Protein AF-A0A0F9CFN0-F1 (afdb_monomer_lite)

pLDDT: mean 88.7, std 15.47, range [39.59, 98.75]

Structure (mmCIF, N/CA/C/O backbone):
data_AF-A0A0F9CFN0-F1
#
_entry.id   AF-A0A0F9CFN0-F1
#
loop_
_atom_site.group_PDB
_atom_site.id
_atom_site.type_symbol
_atom_site.label_atom_id
_atom_site.label_alt_id
_atom_site.label_comp_id
_atom_site.label_asym_id
_atom_site.label_entity_id
_atom_site.label_seq_id
_atom_site.pdbx_PDB_ins_code
_atom_site.Cartn_x
_atom_site.Cartn_y
_atom_site.Cartn_z
_atom_site.occupancy
_atom_site.B_iso_or_equiv
_atom_site.auth_seq_id
_atom_site.auth_comp_id
_atom_site.auth_asym_id
_atom_site.auth_atom_id
_atom_site.pdbx_PDB_model_num
ATOM 1 N N . GLY A 1 1 ? -3.025 2.890 17.080 1.00 82.81 1 GLY A N 1
ATOM 2 C CA . GLY A 1 1 ? -2.161 3.346 15.970 1.00 82.81 1 GLY A CA 1
ATOM 3 C C . GLY A 1 1 ? -2.026 2.272 14.902 1.00 82.81 1 GLY A C 1
ATOM 4 O O . GLY A 1 1 ? -2.366 1.122 15.169 1.00 82.81 1 GLY A O 1
ATOM 5 N N . TRP A 1 2 ? -1.547 2.643 13.712 1.00 92.81 2 TRP A N 1
ATOM 6 C CA . TRP A 1 2 ? -1.310 1.736 12.581 1.00 92.81 2 TRP A CA 1
ATOM 7 C C . TRP A 1 2 ? 0.044 1.018 12.692 1.00 92.81 2 TRP A C 1
ATOM 9 O O . TRP A 1 2 ? 1.059 1.644 12.988 1.00 92.81 2 TRP A O 1
ATOM 19 N N . ARG A 1 3 ? 0.080 -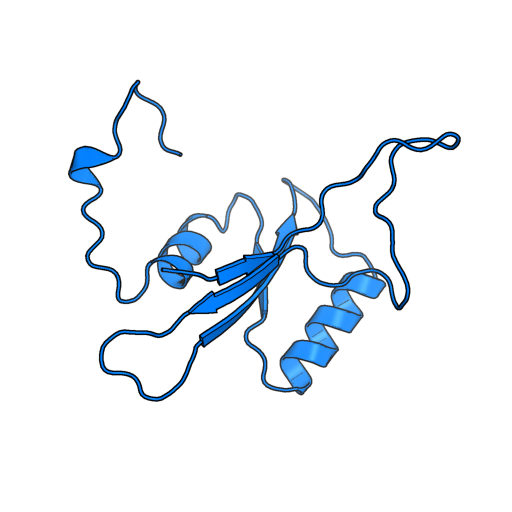0.283 12.399 1.00 94.88 3 ARG A N 1
ATOM 20 C CA . ARG A 1 3 ? 1.295 -1.010 12.004 1.00 94.88 3 ARG A CA 1
ATOM 21 C C . ARG A 1 3 ? 1.339 -1.016 10.484 1.00 94.88 3 ARG A C 1
ATOM 23 O O . ARG A 1 3 ? 0.397 -1.515 9.882 1.00 94.88 3 ARG A O 1
ATOM 30 N N . TRP A 1 4 ? 2.403 -0.514 9.873 1.00 97.31 4 TRP A N 1
ATOM 31 C CA . TRP A 1 4 ? 2.465 -0.384 8.419 1.00 97.31 4 TRP A CA 1
ATOM 32 C C . TRP A 1 4 ? 3.853 -0.674 7.852 1.00 97.31 4 TRP A C 1
ATOM 34 O O . TRP A 1 4 ? 4.843 -0.686 8.585 1.00 97.31 4 TRP A O 1
ATOM 44 N N . CYS A 1 5 ? 3.908 -0.924 6.546 1.00 97.75 5 CYS A N 1
ATOM 45 C CA . CYS A 1 5 ? 5.140 -1.115 5.792 1.00 97.75 5 CYS A CA 1
ATOM 46 C C . CYS A 1 5 ? 5.028 -0.456 4.410 1.00 97.75 5 CYS A C 1
ATOM 48 O O . CYS A 1 5 ? 3.971 -0.533 3.790 1.00 97.75 5 CYS A O 1
ATOM 50 N N . HIS A 1 6 ? 6.119 0.166 3.961 1.00 96.38 6 HIS A N 1
ATOM 51 C CA . HIS A 1 6 ? 6.361 0.630 2.595 1.00 96.38 6 HIS A CA 1
ATOM 52 C C . HIS A 1 6 ? 7.846 0.429 2.293 1.00 96.38 6 HIS A C 1
ATOM 54 O O . HIS A 1 6 ? 8.705 0.793 3.108 1.00 96.38 6 HIS A O 1
ATOM 60 N N . PHE A 1 7 ? 8.161 -0.135 1.132 1.00 94.50 7 PHE A N 1
ATOM 61 C CA . PHE A 1 7 ? 9.537 -0.411 0.737 1.00 94.50 7 PHE A CA 1
ATOM 62 C C . PHE A 1 7 ? 10.079 0.718 -0.130 1.00 94.50 7 PHE A C 1
ATOM 64 O O . PHE A 1 7 ? 9.669 0.902 -1.272 1.00 94.50 7 PHE A O 1
ATOM 71 N N . ARG A 1 8 ? 11.053 1.454 0.405 1.00 93.19 8 ARG A N 1
ATOM 72 C CA . ARG A 1 8 ? 11.735 2.502 -0.356 1.00 93.19 8 ARG A CA 1
ATOM 73 C C . ARG A 1 8 ? 12.760 1.891 -1.320 1.00 93.19 8 ARG A C 1
ATOM 75 O O . ARG A 1 8 ? 13.427 0.921 -0.948 1.00 93.19 8 ARG A O 1
ATOM 82 N N . PRO A 1 9 ? 12.946 2.471 -2.519 1.00 93.88 9 PRO A N 1
ATOM 83 C CA . PRO A 1 9 ? 14.028 2.075 -3.410 1.00 93.88 9 PRO A CA 1
ATOM 84 C C . PRO A 1 9 ? 15.398 2.199 -2.736 1.00 93.88 9 PRO A C 1
ATOM 86 O O . PRO A 1 9 ? 15.643 3.122 -1.957 1.00 93.88 9 PRO A O 1
ATOM 89 N N . ALA A 1 10 ? 16.316 1.307 -3.097 1.00 94.69 10 ALA A N 1
ATOM 90 C CA . ALA A 1 10 ? 17.710 1.343 -2.674 1.00 94.69 10 ALA A CA 1
ATOM 91 C C . ALA A 1 10 ? 18.642 1.506 -3.883 1.00 94.69 10 ALA A C 1
ATOM 93 O O . ALA A 1 10 ? 18.337 1.065 -4.996 1.00 94.69 10 ALA A O 1
ATOM 94 N N . MET A 1 11 ? 19.792 2.145 -3.670 1.00 97.06 11 MET A N 1
ATOM 95 C CA . MET A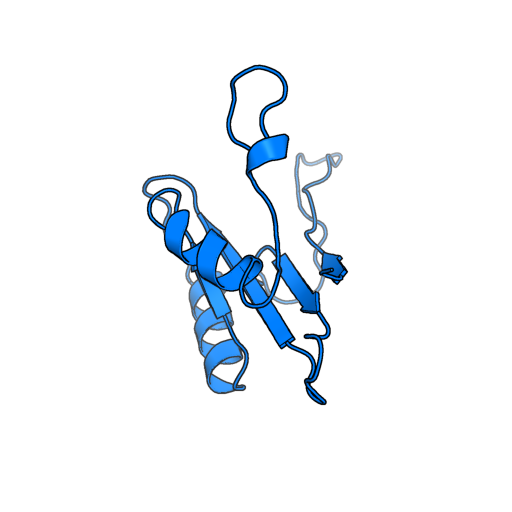 1 11 ? 20.809 2.314 -4.706 1.00 97.06 11 MET A CA 1
ATOM 96 C C . MET A 1 11 ? 21.614 1.019 -4.868 1.00 97.06 11 MET A C 1
ATOM 98 O O . MET A 1 11 ? 22.224 0.536 -3.917 1.00 97.06 11 MET A O 1
ATOM 102 N N . SER A 1 12 ? 21.630 0.461 -6.080 1.00 94.12 12 SER A N 1
ATOM 103 C CA . SER A 1 12 ? 22.456 -0.695 -6.453 1.00 94.12 12 SER A CA 1
ATOM 104 C C . SER A 1 12 ? 23.565 -0.288 -7.428 1.00 94.12 12 SER A C 1
ATOM 106 O O . SER A 1 12 ? 23.535 0.806 -7.992 1.00 94.12 12 SER A O 1
ATOM 108 N N . GLN A 1 13 ? 24.492 -1.203 -7.732 1.00 95.44 13 GLN A N 1
ATOM 109 C CA . GLN A 1 13 ? 25.483 -1.006 -8.806 1.00 95.44 13 GLN A CA 1
ATOM 110 C C . GLN A 1 13 ? 24.845 -0.697 -10.177 1.00 95.44 13 GLN A C 1
ATOM 112 O O . GLN A 1 13 ? 25.507 -0.160 -11.057 1.00 95.44 13 GLN A O 1
ATOM 117 N N . LYS A 1 14 ? 23.560 -1.030 -10.369 1.00 93.81 14 LYS A N 1
ATOM 118 C CA . LYS A 1 14 ? 22.802 -0.808 -11.609 1.00 93.81 14 LYS A CA 1
ATOM 119 C C . LYS A 1 14 ? 21.737 0.297 -11.469 1.00 93.81 14 LYS A C 1
ATOM 121 O O . LYS A 1 14 ? 20.780 0.312 -12.248 1.00 93.81 14 LYS A O 1
ATOM 126 N N . GLY A 1 15 ? 21.856 1.172 -10.467 1.00 95.62 15 GLY A N 1
ATOM 127 C CA . GLY A 1 15 ? 20.929 2.281 -10.192 1.00 95.62 15 GLY A CA 1
ATOM 128 C C . GLY A 1 15 ? 19.895 1.997 -9.094 1.00 95.62 15 GLY A C 1
ATOM 129 O O . GLY A 1 15 ? 19.927 0.939 -8.458 1.00 95.62 15 GLY A O 1
ATOM 130 N N . TRP A 1 16 ? 18.985 2.954 -8.877 1.00 94.62 16 TRP A N 1
ATOM 131 C CA . TRP A 1 16 ? 17.910 2.903 -7.876 1.00 94.62 16 TRP A CA 1
ATOM 132 C C . TRP A 1 16 ? 16.830 1.896 -8.246 1.00 94.62 16 TRP A C 1
ATOM 134 O O . TRP A 1 16 ? 16.263 1.970 -9.337 1.00 94.62 16 TRP A O 1
ATOM 144 N N . ARG A 1 17 ? 16.558 0.941 -7.354 1.00 93.50 17 ARG A N 1
ATOM 145 C CA . ARG A 1 17 ? 15.567 -0.124 -7.566 1.00 93.50 17 ARG A CA 1
ATOM 146 C C . ARG A 1 17 ? 14.969 -0.553 -6.230 1.00 93.50 17 ARG A C 1
ATOM 148 O O . ARG A 1 17 ? 15.659 -0.527 -5.213 1.00 93.50 17 ARG A O 1
ATOM 155 N N . THR A 1 18 ? 13.722 -1.004 -6.234 1.00 93.00 18 THR A N 1
ATOM 156 C CA . THR A 1 18 ? 13.138 -1.711 -5.086 1.00 93.00 18 THR A CA 1
ATOM 157 C C . THR A 1 18 ? 13.435 -3.205 -5.243 1.00 93.00 18 THR A C 1
ATOM 159 O O . THR A 1 18 ? 13.102 -3.767 -6.291 1.00 93.00 18 THR A O 1
ATOM 162 N N . PRO A 1 19 ? 14.108 -3.859 -4.277 1.00 92.06 19 PRO A N 1
ATOM 163 C CA . PRO A 1 19 ? 14.320 -5.300 -4.331 1.00 92.06 19 PRO A CA 1
ATOM 164 C C . PRO A 1 19 ? 12.969 -6.014 -4.224 1.00 92.06 19 PRO A C 1
ATOM 166 O O . PRO A 1 19 ? 12.198 -5.748 -3.307 1.00 92.06 19 PRO A O 1
ATOM 169 N N . LEU A 1 20 ? 12.687 -6.907 -5.169 1.00 94.50 20 LEU A N 1
ATOM 170 C CA . LEU A 1 20 ? 11.410 -7.604 -5.269 1.00 94.50 20 LEU A CA 1
ATOM 171 C C . LEU A 1 20 ? 11.635 -9.048 -5.719 1.00 94.50 20 LEU A C 1
ATOM 173 O O . LEU A 1 20 ? 12.351 -9.294 -6.690 1.00 94.50 20 LEU A O 1
ATOM 177 N N . SER A 1 21 ? 10.954 -9.966 -5.039 1.00 95.50 21 SER A N 1
ATOM 178 C CA . SER A 1 21 ? 10.707 -11.331 -5.496 1.00 95.50 21 SER A CA 1
ATOM 179 C C . SER A 1 21 ? 9.192 -11.530 -5.535 1.00 95.50 21 SER A C 1
ATOM 181 O O . SER A 1 21 ? 8.548 -11.371 -4.501 1.00 95.50 21 SER A O 1
ATOM 183 N N . GLY A 1 22 ? 8.635 -11.850 -6.704 1.00 95.94 22 GLY A N 1
ATOM 184 C CA . GLY A 1 22 ? 7.186 -11.931 -6.936 1.00 95.94 22 GLY A CA 1
ATOM 185 C C . GLY A 1 22 ? 6.709 -10.945 -8.006 1.00 95.94 22 GLY A C 1
ATOM 186 O O . GLY A 1 22 ? 7.517 -10.446 -8.796 1.00 95.94 22 GLY A O 1
ATOM 187 N N . ASP A 1 23 ? 5.404 -10.677 -8.025 1.00 97.56 23 ASP A N 1
ATOM 188 C CA . ASP A 1 23 ? 4.762 -9.831 -9.033 1.00 97.56 23 ASP A CA 1
ATOM 189 C C . ASP A 1 23 ? 4.900 -8.337 -8.719 1.00 97.56 23 ASP A C 1
ATOM 191 O O . ASP A 1 23 ? 4.833 -7.893 -7.571 1.00 97.56 23 ASP A O 1
ATOM 195 N N . LYS A 1 24 ? 5.115 -7.538 -9.767 1.00 96.81 24 LYS A N 1
ATOM 196 C CA . LYS A 1 24 ? 5.215 -6.075 -9.667 1.00 96.81 24 LYS A CA 1
ATOM 197 C C . LYS A 1 24 ? 3.844 -5.455 -9.401 1.00 96.81 24 LYS A C 1
ATOM 199 O O . LYS A 1 24 ? 2.832 -6.077 -9.686 1.00 96.81 24 LYS A O 1
ATOM 204 N N . GLY A 1 25 ? 3.826 -4.208 -8.931 1.00 96.38 25 GLY A N 1
ATOM 205 C CA . GLY A 1 25 ? 2.597 -3.415 -8.801 1.00 96.38 25 GLY A CA 1
ATOM 206 C C . GLY A 1 25 ? 1.821 -3.625 -7.499 1.00 96.38 25 GLY A C 1
ATOM 207 O O . GLY A 1 25 ? 0.699 -3.143 -7.394 1.00 96.38 25 GLY A O 1
ATOM 208 N N . LEU A 1 26 ? 2.396 -4.327 -6.515 1.00 97.00 26 LEU A N 1
ATOM 209 C CA . LEU A 1 26 ? 1.821 -4.387 -5.171 1.00 97.00 26 LEU A CA 1
ATOM 210 C C . LEU A 1 26 ? 1.637 -2.951 -4.633 1.00 97.00 26 LEU A C 1
ATOM 212 O O . LEU A 1 26 ? 2.594 -2.181 -4.742 1.00 97.00 26 LEU A O 1
ATOM 216 N N . PRO A 1 27 ? 0.480 -2.608 -4.027 1.00 98.31 27 PRO A N 1
ATOM 217 C CA . PRO A 1 27 ? 0.243 -1.271 -3.490 1.00 98.31 27 PRO A CA 1
ATOM 218 C C . PRO A 1 27 ? 1.343 -0.808 -2.531 1.00 98.31 27 PRO A C 1
ATOM 220 O O . PRO A 1 27 ? 1.822 -1.589 -1.703 1.00 98.31 27 PRO A O 1
ATOM 223 N N . ASP A 1 28 ? 1.704 0.472 -2.627 1.00 97.44 28 ASP A N 1
ATOM 224 C CA . ASP A 1 28 ? 2.811 1.090 -1.887 1.00 97.44 28 ASP A CA 1
ATOM 225 C C . ASP A 1 28 ? 2.845 0.793 -0.379 1.00 97.44 28 ASP A C 1
ATOM 227 O O . ASP A 1 28 ? 3.929 0.593 0.183 1.00 97.44 28 ASP A O 1
ATOM 231 N N . TYR A 1 29 ? 1.688 0.809 0.288 1.00 98.31 29 TYR A N 1
ATOM 232 C CA . TYR A 1 29 ? 1.569 0.596 1.727 1.00 98.31 29 TYR A CA 1
ATOM 233 C C . TYR A 1 29 ? 0.635 -0.562 2.057 1.00 98.31 29 TYR A C 1
ATOM 235 O O . TYR A 1 29 ? -0.475 -0.671 1.538 1.00 98.31 29 TYR A O 1
ATOM 243 N N . ILE A 1 30 ? 1.046 -1.352 3.048 1.00 98.06 30 ILE A N 1
ATOM 244 C CA . ILE A 1 30 ? 0.169 -2.267 3.781 1.00 98.06 30 ILE A CA 1
ATOM 245 C C . ILE A 1 30 ? 0.100 -1.761 5.213 1.00 98.06 30 ILE A C 1
ATOM 247 O O . ILE A 1 30 ? 1.136 -1.634 5.868 1.00 98.06 30 ILE A O 1
ATOM 251 N N . ALA A 1 31 ? -1.101 -1.480 5.709 1.00 97.19 31 ALA A N 1
ATOM 252 C CA . ALA A 1 31 ? -1.315 -0.956 7.050 1.00 97.19 31 ALA A CA 1
ATOM 253 C C . ALA A 1 31 ? -2.398 -1.755 7.774 1.00 97.19 31 ALA A C 1
ATOM 255 O O . ALA A 1 31 ? -3.451 -2.030 7.218 1.00 97.19 31 ALA A O 1
ATOM 256 N N . THR A 1 32 ? -2.171 -2.114 9.035 1.00 95.75 3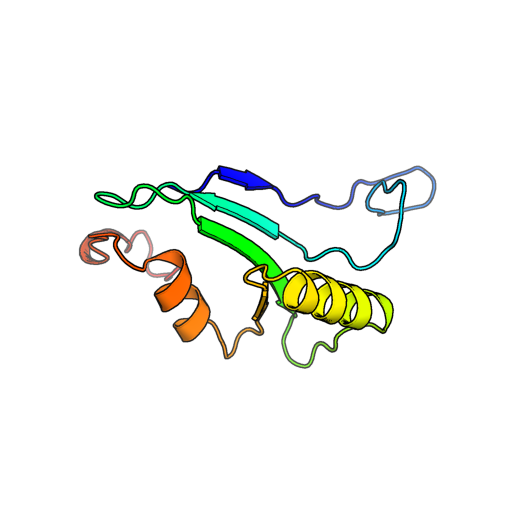2 THR A N 1
ATOM 257 C CA . THR A 1 32 ? -3.176 -2.751 9.888 1.00 95.75 32 THR A CA 1
ATOM 258 C C . THR A 1 32 ? -3.307 -2.034 11.222 1.00 95.75 32 THR A C 1
ATOM 260 O O . THR A 1 32 ? -2.311 -1.615 11.819 1.00 95.75 32 THR A O 1
ATOM 263 N N . ARG A 1 33 ? -4.532 -1.901 11.725 1.00 91.25 33 ARG A N 1
ATOM 264 C CA . ARG A 1 33 ? -4.788 -1.405 13.079 1.00 91.25 33 ARG A CA 1
ATOM 265 C C . ARG A 1 33 ? -5.878 -2.213 13.758 1.00 91.25 33 ARG A C 1
ATOM 267 O O . ARG A 1 33 ? -6.733 -2.827 13.125 1.00 91.25 33 ARG A O 1
ATOM 274 N N . ARG A 1 34 ? -5.860 -2.165 15.084 1.00 86.12 34 ARG A N 1
ATOM 275 C CA . ARG A 1 34 ? -7.033 -2.476 15.896 1.00 86.12 34 ARG A CA 1
ATOM 276 C C . ARG A 1 34 ? -7.796 -1.172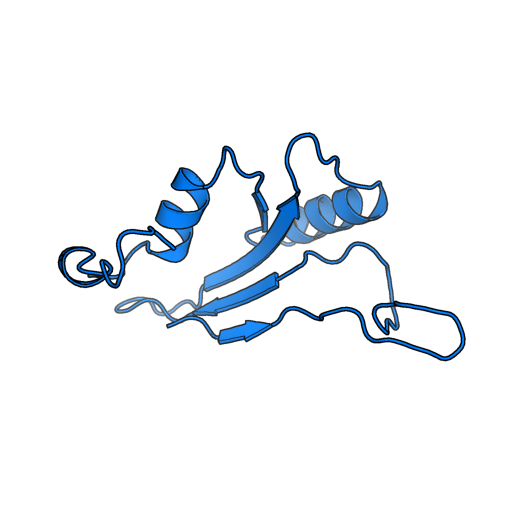 16.116 1.00 86.12 34 ARG A C 1
ATOM 278 O O . ARG A 1 34 ? -7.169 -0.193 16.521 1.00 86.12 34 ARG A O 1
ATOM 285 N N . ARG A 1 35 ? -9.102 -1.168 15.858 1.00 79.44 35 ARG A N 1
ATOM 286 C CA . ARG A 1 35 ? -9.983 -0.081 16.288 1.00 79.44 35 ARG A CA 1
ATOM 287 C C . ARG A 1 35 ? -10.430 -0.343 17.724 1.00 79.44 35 ARG A C 1
ATOM 289 O O . ARG A 1 35 ? -10.587 -1.496 18.137 1.00 79.44 35 ARG A O 1
ATOM 296 N N . GLU A 1 36 ? -10.537 0.719 18.509 1.00 73.31 36 GLU A N 1
ATOM 297 C CA . GLU A 1 36 ? -11.051 0.617 19.871 1.00 73.31 36 GLU A CA 1
ATOM 298 C C . GLU A 1 36 ? -12.504 0.132 19.822 1.00 73.31 36 GLU A C 1
ATOM 300 O O . GLU A 1 36 ? -13.245 0.480 18.909 1.00 73.31 36 GLU A O 1
ATOM 305 N N . ASN A 1 37 ? -12.890 -0.739 20.754 1.00 73.56 37 ASN A N 1
ATOM 306 C CA . ASN A 1 37 ? -14.218 -1.366 20.805 1.00 73.56 37 ASN A CA 1
ATOM 307 C C . ASN A 1 37 ? -14.596 -2.277 19.616 1.00 73.56 37 ASN A C 1
ATOM 309 O O . ASN A 1 37 ? -15.711 -2.796 19.583 1.00 73.56 37 ASN A O 1
ATOM 313 N N . GLU A 1 38 ? -13.672 -2.573 18.696 1.00 77.88 38 GLU A N 1
ATOM 314 C CA . GLU A 1 38 ? -13.891 -3.546 17.622 1.00 77.88 38 GLU A CA 1
ATOM 315 C C . GLU A 1 38 ? -13.111 -4.852 17.851 1.00 77.88 38 GLU A C 1
ATOM 317 O O . GLU A 1 38 ? -11.938 -4.871 18.241 1.00 77.88 38 GLU A O 1
ATOM 322 N N . TYR A 1 39 ? -13.773 -5.982 17.576 1.00 77.62 39 TYR A N 1
ATOM 323 C CA . TYR A 1 39 ? -13.145 -7.310 17.591 1.00 77.62 39 TYR A CA 1
ATOM 324 C C . TYR A 1 39 ? -12.303 -7.579 16.340 1.00 77.62 39 TYR A C 1
ATOM 326 O O . TYR A 1 39 ? -11.371 -8.385 16.379 1.00 77.62 39 TYR A O 1
ATOM 334 N N . ARG A 1 40 ? -12.630 -6.928 15.219 1.00 81.00 40 ARG A N 1
ATOM 335 C CA . ARG A 1 40 ? -11.929 -7.109 13.947 1.00 81.00 40 ARG A CA 1
ATOM 336 C C . ARG A 1 40 ? -10.776 -6.118 13.832 1.00 81.00 40 ARG A C 1
ATOM 338 O O . ARG A 1 40 ? -10.828 -5.006 14.349 1.00 81.00 40 ARG A O 1
ATOM 345 N N . LYS A 1 41 ? -9.712 -6.552 13.161 1.00 86.81 41 LYS A N 1
ATOM 346 C CA . LYS A 1 41 ? -8.637 -5.657 12.734 1.00 86.81 41 LYS A CA 1
ATOM 347 C C . LYS A 1 41 ? -8.974 -5.122 11.356 1.00 86.81 41 LYS A C 1
ATOM 349 O O . LYS A 1 41 ? -9.505 -5.850 10.521 1.00 86.81 41 LYS A O 1
ATOM 354 N N . GLU A 1 42 ? -8.624 -3.870 11.142 1.00 91.56 42 GLU A N 1
ATOM 355 C CA . GLU A 1 42 ? -8.664 -3.244 9.833 1.00 91.56 42 GLU A CA 1
ATOM 356 C C . GLU A 1 42 ? -7.311 -3.458 9.160 1.00 91.56 42 GLU A C 1
ATOM 358 O O . GLU A 1 42 ? -6.268 -3.297 9.803 1.00 91.56 42 GLU A O 1
ATOM 363 N N . THR A 1 43 ? -7.334 -3.824 7.882 1.00 95.62 43 THR A N 1
ATOM 364 C CA . THR A 1 43 ? -6.151 -3.896 7.024 1.00 95.62 43 THR A CA 1
ATOM 365 C C . THR A 1 43 ? -6.447 -3.117 5.755 1.00 95.62 43 THR A C 1
ATOM 367 O O . THR A 1 43 ? -7.462 -3.363 5.109 1.00 95.62 43 THR A O 1
ATOM 370 N N . LEU A 1 44 ? -5.563 -2.184 5.421 1.00 97.50 44 LEU A N 1
ATOM 371 C CA . LEU A 1 44 ? -5.615 -1.374 4.216 1.00 97.50 44 LEU A CA 1
ATOM 372 C C . LEU A 1 44 ? -4.419 -1.706 3.329 1.00 97.50 44 LEU A C 1
ATOM 374 O O . LEU A 1 44 ? -3.290 -1.833 3.816 1.00 97.50 44 LEU A O 1
ATOM 378 N N . PHE A 1 45 ? -4.682 -1.771 2.031 1.00 98.62 45 PHE A N 1
ATOM 379 C CA . PHE A 1 45 ? -3.680 -1.668 0.979 1.00 98.62 45 PHE A CA 1
ATOM 380 C C . PHE A 1 45 ? -3.846 -0.302 0.319 1.00 98.62 45 PHE A C 1
ATOM 382 O O . PHE A 1 45 ? -4.964 0.082 -0.028 1.00 98.62 45 PHE A O 1
ATOM 389 N N . ILE A 1 46 ? -2.765 0.461 0.197 1.00 98.62 46 ILE A N 1
ATOM 390 C CA . ILE A 1 46 ? -2.829 1.852 -0.256 1.00 98.62 46 ILE A CA 1
ATOM 391 C C . ILE A 1 46 ? -1.776 2.065 -1.335 1.00 98.62 4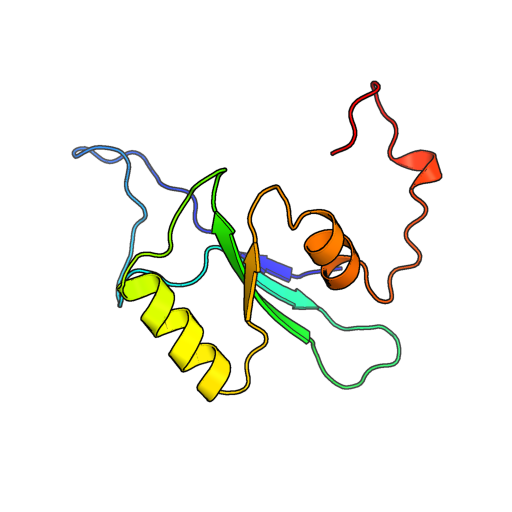6 ILE A C 1
ATOM 393 O O . ILE A 1 46 ? -0.597 1.831 -1.094 1.00 98.62 46 ILE A O 1
ATOM 397 N N . GLU A 1 47 ? -2.214 2.534 -2.494 1.00 98.50 47 GLU A N 1
ATOM 398 C CA . GLU A 1 47 ? -1.369 2.959 -3.608 1.00 98.50 47 GLU A CA 1
ATOM 399 C C . GLU A 1 47 ? -1.395 4.488 -3.707 1.00 98.50 47 GLU A C 1
ATOM 401 O O . GLU A 1 47 ? -2.477 5.084 -3.730 1.00 98.50 47 GLU A O 1
ATOM 406 N N . ILE A 1 48 ? -0.228 5.135 -3.770 1.00 97.81 48 ILE A N 1
ATOM 407 C CA . ILE A 1 48 ? -0.124 6.597 -3.821 1.00 97.81 48 ILE A CA 1
ATOM 408 C C . ILE A 1 48 ? 0.375 7.032 -5.192 1.00 97.81 48 ILE A C 1
ATOM 410 O O . ILE A 1 48 ? 1.448 6.655 -5.656 1.00 97.81 48 ILE A O 1
ATOM 414 N N . LYS A 1 49 ? -0.377 7.913 -5.849 1.00 97.81 49 LYS A N 1
ATOM 415 C CA . LYS A 1 49 ? 0.039 8.523 -7.111 1.00 97.81 49 LYS A CA 1
ATOM 416 C C . LYS A 1 49 ? 0.377 9.997 -6.911 1.00 97.81 49 LYS A C 1
ATOM 418 O O . LYS A 1 49 ? -0.214 10.696 -6.093 1.00 97.81 49 LYS A O 1
ATOM 423 N N . GLY A 1 50 ? 1.313 10.488 -7.719 1.00 97.31 50 GLY A N 1
ATOM 424 C CA . GLY A 1 50 ? 1.524 11.924 -7.897 1.00 97.31 50 GLY A CA 1
ATOM 425 C C . GLY A 1 50 ? 0.428 12.566 -8.753 1.00 97.31 50 GLY A C 1
ATOM 426 O O . GLY A 1 50 ? -0.385 11.875 -9.371 1.00 97.31 50 GLY A O 1
ATOM 427 N N . GLU A 1 51 ? 0.436 13.897 -8.832 1.00 97.06 51 GLU A N 1
ATOM 428 C CA . GLU A 1 51 ? -0.476 14.668 -9.686 1.00 97.06 51 GLU A CA 1
ATOM 429 C C . GLU A 1 51 ? -0.425 14.172 -11.144 1.00 97.06 51 GLU A C 1
ATOM 431 O O . GLU A 1 51 ? 0.650 14.022 -11.726 1.00 97.06 51 GLU A O 1
ATOM 436 N N . GLY A 1 52 ? -1.585 13.855 -11.729 1.00 94.19 52 GLY A N 1
ATOM 437 C CA . GLY A 1 52 ? -1.677 13.292 -13.085 1.00 94.19 52 GLY A CA 1
ATOM 438 C C . GLY A 1 52 ? -1.111 11.871 -13.261 1.00 94.19 52 GLY A C 1
ATOM 439 O O . GLY A 1 52 ? -1.107 11.352 -14.382 1.00 94.19 52 GLY A O 1
ATOM 440 N N . GLY A 1 53 ? -0.652 11.222 -12.185 1.00 96.44 53 GLY A N 1
ATOM 441 C CA . GLY A 1 53 ? -0.165 9.846 -12.203 1.00 96.44 53 GLY A CA 1
ATOM 442 C C . GLY A 1 53 ? -1.247 8.859 -12.642 1.00 96.44 53 GLY A C 1
ATOM 443 O O . GLY A 1 53 ? -2.437 9.063 -12.400 1.00 96.44 53 GLY A O 1
ATOM 444 N N . ARG A 1 54 ? -0.843 7.770 -13.296 1.00 97.56 54 ARG A N 1
ATOM 445 C CA . ARG A 1 54 ? -1.743 6.693 -13.727 1.00 97.56 54 ARG A CA 1
ATOM 446 C C . ARG A 1 54 ? -1.296 5.381 -13.110 1.00 97.56 54 ARG A C 1
ATOM 448 O O . ARG A 1 54 ? -0.100 5.188 -12.911 1.00 97.56 54 ARG A O 1
ATOM 455 N N . LEU A 1 55 ? -2.257 4.496 -12.864 1.00 97.75 55 LEU A N 1
ATOM 456 C CA . LEU A 1 55 ? -1.939 3.118 -12.521 1.00 97.75 55 LEU A CA 1
ATOM 457 C C . LEU A 1 55 ? -1.315 2.408 -13.725 1.00 97.75 55 LEU A C 1
ATOM 459 O O . LEU A 1 55 ? -1.823 2.538 -14.850 1.00 97.75 55 LEU A O 1
ATOM 463 N N . THR A 1 56 ? -0.256 1.644 -13.476 1.00 98.19 56 THR A N 1
ATOM 464 C CA . THR A 1 56 ? 0.262 0.653 -14.428 1.00 98.19 56 THR A CA 1
ATOM 465 C C . THR A 1 56 ? -0.753 -0.479 -14.625 1.00 98.19 56 THR A C 1
ATOM 467 O O . THR A 1 56 ? -1.804 -0.504 -13.981 1.00 98.19 56 THR A O 1
ATOM 470 N N . LEU A 1 57 ? -0.499 -1.394 -15.564 1.00 98.31 57 LEU A N 1
ATOM 471 C CA . LEU A 1 57 ? -1.374 -2.561 -15.722 1.00 98.31 57 LEU A CA 1
ATOM 472 C C . LEU A 1 57 ? -1.254 -3.476 -14.500 1.00 98.31 57 LEU A C 1
ATOM 474 O O . LEU A 1 57 ? -2.267 -3.857 -13.929 1.00 98.31 57 LEU A O 1
ATOM 478 N N . GLU A 1 58 ? -0.031 -3.697 -14.029 1.00 98.44 58 GLU A N 1
ATOM 479 C CA . GLU A 1 58 ? 0.250 -4.544 -12.875 1.00 98.44 58 GLU A CA 1
ATOM 480 C C . GLU A 1 58 ? -0.371 -3.993 -11.579 1.00 98.44 58 GLU A C 1
ATOM 482 O O . GLU A 1 58 ? -0.939 -4.746 -10.794 1.00 98.44 58 GLU A O 1
ATOM 487 N N . GLU A 1 59 ? -0.334 -2.672 -11.365 1.00 98.50 59 GLU A N 1
ATOM 488 C CA . GLU A 1 59 ? -1.006 -2.037 -10.219 1.00 98.50 59 GLU A CA 1
ATOM 489 C C . GLU A 1 59 ? -2.537 -2.186 -10.302 1.00 98.50 59 GLU A C 1
ATOM 491 O O . GLU A 1 59 ? -3.200 -2.397 -9.286 1.00 98.50 59 GLU A O 1
ATOM 496 N N . LYS A 1 60 ? -3.126 -2.100 -11.506 1.00 98.62 60 LYS A N 1
ATOM 497 C CA . LYS A 1 60 ? -4.573 -2.320 -11.692 1.00 98.62 60 LYS A CA 1
ATOM 498 C C . LYS A 1 60 ? -4.969 -3.753 -11.372 1.00 98.62 60 LYS A C 1
ATOM 500 O O . LYS A 1 60 ? -5.996 -3.936 -10.719 1.00 98.62 60 LYS A O 1
ATOM 505 N N . ASP A 1 61 ? -4.174 -4.722 -11.815 1.00 98.62 61 ASP A N 1
ATOM 506 C CA . ASP A 1 61 ? -4.424 -6.142 -11.575 1.00 98.62 61 ASP A CA 1
ATOM 507 C C . ASP A 1 61 ? -4.391 -6.435 -10.069 1.00 98.62 61 ASP A C 1
ATOM 509 O O . ASP A 1 61 ? -5.362 -6.958 -9.524 1.00 98.62 61 ASP A O 1
ATOM 513 N N . TRP A 1 62 ? -3.371 -5.950 -9.349 1.00 98.56 62 TRP A N 1
ATOM 514 C CA . TRP A 1 62 ? -3.320 -6.064 -7.887 1.00 98.56 62 TRP A CA 1
ATOM 515 C C . TRP A 1 62 ? -4.514 -5.420 -7.184 1.00 98.56 62 TRP A C 1
ATOM 517 O O . TRP A 1 62 ? -5.095 -6.015 -6.275 1.00 98.56 62 TRP A O 1
ATOM 527 N N . VAL A 1 63 ? -4.897 -4.203 -7.582 1.00 98.62 63 VAL A N 1
ATOM 528 C CA . VAL A 1 63 ? -6.062 -3.521 -7.001 1.00 98.62 63 VAL A CA 1
ATOM 529 C C . VAL A 1 63 ? -7.341 -4.325 -7.243 1.00 98.62 63 VAL A C 1
ATOM 531 O O . VAL A 1 63 ? -8.175 -4.420 -6.338 1.00 98.62 63 VAL A O 1
ATOM 534 N N . ALA A 1 64 ? -7.513 -4.898 -8.435 1.00 98.62 64 ALA A N 1
ATOM 535 C CA . ALA A 1 64 ? -8.669 -5.721 -8.770 1.00 98.62 64 ALA A CA 1
ATOM 536 C C . ALA A 1 64 ? -8.697 -7.016 -7.944 1.00 98.62 64 ALA A C 1
ATOM 538 O O . ALA A 1 64 ? -9.710 -7.297 -7.299 1.00 98.62 64 ALA A O 1
ATOM 539 N N . ASP A 1 65 ? -7.584 -7.745 -7.889 1.00 98.75 65 ASP A N 1
ATOM 540 C CA . ASP A 1 65 ? -7.478 -9.028 -7.192 1.00 98.75 65 ASP A CA 1
ATOM 541 C C . ASP A 1 65 ? -7.651 -8.879 -5.677 1.00 98.75 65 ASP A C 1
ATOM 543 O O . ASP A 1 65 ? -8.408 -9.625 -5.052 1.00 98.75 65 ASP A O 1
ATOM 547 N N . LEU A 1 66 ? -7.023 -7.869 -5.068 1.00 98.56 66 LEU A N 1
ATOM 548 C CA . LEU A 1 66 ? -7.164 -7.598 -3.635 1.00 98.56 66 LEU A CA 1
ATOM 549 C C . LEU A 1 66 ? -8.604 -7.216 -3.269 1.00 98.56 66 LEU A C 1
ATOM 551 O O . LEU A 1 66 ? -9.130 -7.688 -2.258 1.00 98.56 66 LEU A O 1
ATOM 555 N N . ARG A 1 67 ? -9.272 -6.407 -4.101 1.00 98.38 67 ARG A N 1
ATOM 556 C CA . ARG A 1 67 ? -10.692 -6.072 -3.904 1.00 98.38 67 ARG A CA 1
ATOM 557 C C . ARG A 1 67 ? -11.587 -7.296 -4.070 1.00 98.38 67 ARG A C 1
ATOM 559 O O . ARG A 1 67 ? -12.484 -7.493 -3.254 1.00 98.38 67 ARG A O 1
ATOM 566 N N . ALA A 1 68 ? -11.331 -8.138 -5.072 1.00 98.44 68 ALA A N 1
ATOM 567 C CA . ALA A 1 68 ? -12.057 -9.392 -5.272 1.00 98.44 68 ALA A CA 1
ATOM 568 C C . ALA A 1 68 ? -11.863 -10.369 -4.096 1.00 98.44 68 ALA A C 1
ATOM 570 O O . ALA A 1 68 ? -12.790 -11.086 -3.726 1.00 98.44 68 ALA A O 1
ATOM 571 N N . ALA A 1 69 ? -10.698 -10.330 -3.443 1.00 98.25 69 ALA A N 1
ATOM 572 C CA . ALA A 1 69 ? -10.407 -11.047 -2.202 1.00 98.25 69 ALA A CA 1
ATOM 573 C C . ALA A 1 69 ? -10.998 -10.385 -0.934 1.00 98.25 69 ALA A C 1
ATOM 575 O O . ALA A 1 69 ? -10.699 -10.807 0.187 1.00 98.25 69 ALA A O 1
ATOM 576 N N . GLY A 1 70 ? -11.817 -9.338 -1.083 1.00 97.25 70 GLY A N 1
ATOM 577 C CA . GLY A 1 70 ? -12.502 -8.654 0.014 1.00 97.25 70 GLY A CA 1
ATOM 578 C C . GLY A 1 70 ? -11.611 -7.738 0.855 1.00 97.25 70 GLY A C 1
ATOM 579 O O . GLY A 1 70 ? -11.987 -7.397 1.976 1.00 97.25 70 GLY A O 1
ATOM 580 N N . GLN A 1 71 ? -10.430 -7.360 0.358 1.00 97.69 71 GLN A N 1
ATOM 581 C CA . GLN A 1 71 ? -9.548 -6.421 1.049 1.00 97.69 71 GLN A CA 1
ATOM 582 C C . GLN A 1 71 ? -9.959 -4.968 0.786 1.00 97.69 71 GLN A C 1
ATOM 584 O O . GLN A 1 71 ? -10.442 -4.622 -0.295 1.00 97.69 71 GLN A O 1
ATOM 589 N N . SER A 1 72 ? -9.706 -4.097 1.764 1.00 96.94 72 SER A N 1
ATOM 590 C CA . SER A 1 72 ? -9.854 -2.649 1.600 1.00 96.94 72 SER A CA 1
ATOM 591 C C . SER A 1 72 ? -8.646 -2.088 0.856 1.00 96.94 72 SER A C 1
ATOM 593 O O . SER A 1 72 ? -7.523 -2.132 1.364 1.00 96.94 72 SER A O 1
ATOM 595 N N . VAL A 1 73 ? -8.879 -1.561 -0.348 1.00 98.56 73 VAL A N 1
ATOM 596 C CA . VAL A 1 73 ? -7.821 -1.038 -1.222 1.00 98.56 73 VAL A CA 1
ATOM 597 C C . VAL A 1 73 ? -8.135 0.382 -1.671 1.00 98.56 73 VAL A C 1
ATOM 599 O O . VAL A 1 73 ? -9.131 0.610 -2.373 1.00 98.56 73 VAL A O 1
ATOM 602 N N . HIS A 1 74 ? -7.248 1.310 -1.328 1.00 98.44 74 HIS A N 1
ATOM 603 C CA . HIS A 1 74 ? -7.327 2.715 -1.709 1.00 98.44 74 HIS A CA 1
ATOM 604 C C . HIS A 1 74 ? -6.240 3.061 -2.724 1.00 98.44 74 HIS A C 1
ATOM 606 O O .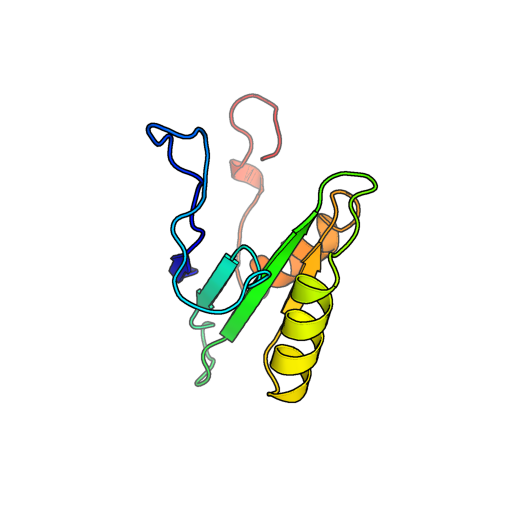 HIS A 1 74 ? -5.111 2.587 -2.633 1.00 98.44 74 HIS A O 1
ATOM 612 N N . VAL A 1 75 ? -6.597 3.898 -3.695 1.00 98.50 75 VAL A N 1
ATOM 613 C CA . VAL A 1 75 ? -5.651 4.515 -4.624 1.00 98.50 75 VAL A CA 1
ATOM 614 C C . VAL A 1 75 ? -5.866 6.010 -4.499 1.00 98.50 75 VAL A C 1
ATOM 616 O O . VAL A 1 75 ? -6.960 6.482 -4.809 1.00 98.50 75 VAL A O 1
ATOM 619 N N . TRP A 1 76 ? -4.859 6.729 -4.020 1.00 98.44 76 TRP A N 1
ATOM 620 C CA . TRP A 1 76 ? -4.982 8.150 -3.717 1.00 98.44 76 TRP A CA 1
ATOM 621 C C . TRP A 1 76 ? -4.031 8.993 -4.551 1.00 98.44 76 TRP A C 1
ATOM 623 O O . TRP A 1 76 ? -2.856 8.673 -4.722 1.00 98.44 76 TRP A O 1
ATOM 633 N N . TRP A 1 77 ? -4.559 10.109 -5.036 1.00 98.25 77 TRP A N 1
ATOM 634 C CA . TRP A 1 77 ? -3.831 11.225 -5.624 1.00 98.25 77 TRP A CA 1
ATOM 635 C C . TRP A 1 77 ? -3.803 12.398 -4.634 1.00 98.25 77 TRP A C 1
ATOM 637 O O . TRP A 1 77 ? -4.542 12.380 -3.647 1.00 98.25 77 TRP A O 1
ATOM 647 N N . PRO A 1 78 ? -3.034 13.475 -4.895 1.00 97.81 78 PRO A N 1
ATOM 648 C CA . PRO A 1 78 ? -3.028 14.648 -4.018 1.00 97.81 78 PRO A CA 1
ATOM 649 C C . PRO A 1 78 ? -4.425 15.238 -3.767 1.00 97.81 78 PRO A C 1
ATOM 651 O O . PRO A 1 78 ? -4.722 15.685 -2.664 1.00 97.81 78 PRO A O 1
ATOM 654 N N . LYS A 1 79 ? -5.316 15.182 -4.764 1.00 97.06 79 LYS A N 1
ATOM 655 C CA . LYS A 1 79 ? -6.716 15.625 -4.642 1.00 97.06 79 LYS A CA 1
ATOM 656 C C . LYS A 1 79 ? -7.558 14.804 -3.651 1.00 97.06 79 LYS A C 1
ATOM 658 O O . LYS A 1 79 ? -8.586 15.293 -3.201 1.00 97.06 79 LYS A O 1
ATOM 663 N N . ASP A 1 80 ? -7.134 13.584 -3.321 1.00 97.38 80 ASP A N 1
ATOM 664 C CA . ASP A 1 80 ? -7.860 12.661 -2.441 1.00 97.38 80 ASP A CA 1
ATOM 665 C C . ASP A 1 80 ? -7.367 12.751 -0.987 1.00 97.38 80 ASP A C 1
ATOM 667 O O . ASP A 1 80 ? -7.703 11.911 -0.158 1.00 97.38 80 ASP A O 1
ATOM 671 N N . TYR A 1 81 ? -6.576 13.778 -0.652 1.00 94.50 81 TYR A N 1
ATOM 672 C CA . TYR A 1 81 ? -6.032 13.986 0.693 1.00 94.50 81 TYR A CA 1
ATOM 673 C C . TYR A 1 81 ? -7.115 13.959 1.784 1.00 94.50 81 TYR A C 1
ATOM 675 O O . TYR A 1 81 ? -6.914 13.352 2.832 1.00 94.50 81 TYR A O 1
ATOM 683 N N . GLN A 1 82 ? -8.281 14.554 1.518 1.00 94.25 82 GLN A N 1
ATOM 684 C CA . GLN A 1 82 ? -9.407 14.552 2.455 1.00 94.25 82 GLN A CA 1
ATOM 685 C C . GLN A 1 82 ? -9.945 13.131 2.714 1.00 94.25 82 GLN A C 1
ATOM 687 O O . GLN A 1 82 ? -10.133 12.757 3.869 1.00 94.25 82 GLN A O 1
ATOM 692 N N . ASP A 1 83 ? -10.125 12.319 1.666 1.00 95.56 83 ASP A N 1
ATOM 693 C CA . ASP A 1 83 ? -10.547 10.913 1.794 1.00 95.56 83 ASP A CA 1
ATOM 694 C C . ASP A 1 83 ? -9.502 10.100 2.573 1.00 95.56 83 ASP A C 1
ATOM 696 O O . ASP A 1 83 ? -9.832 9.351 3.494 1.00 95.56 83 ASP A O 1
ATOM 700 N N . ALA A 1 84 ? -8.216 10.322 2.279 1.00 96.12 84 ALA A N 1
ATOM 701 C CA . ALA A 1 84 ? -7.122 9.690 3.005 1.00 96.12 84 ALA A CA 1
ATOM 702 C C . ALA A 1 84 ? -7.149 10.024 4.504 1.00 96.12 84 ALA A C 1
ATOM 704 O O . ALA A 1 84 ? -6.985 9.129 5.337 1.00 96.12 84 ALA A O 1
ATOM 705 N N . GLN A 1 85 ? -7.390 11.288 4.865 1.00 94.06 85 GLN A N 1
ATOM 706 C CA . GLN A 1 85 ? -7.528 11.700 6.261 1.00 94.06 85 GLN A CA 1
ATOM 707 C C . GLN A 1 85 ? -8.724 11.026 6.934 1.00 94.06 85 GLN A C 1
ATOM 709 O O . GLN A 1 85 ? -8.563 10.447 8.009 1.00 94.06 85 GLN A O 1
ATOM 714 N N . GLU A 1 86 ? -9.897 11.053 6.304 1.00 92.62 86 GLU A N 1
ATOM 715 C CA . GLU A 1 86 ? -11.115 10.448 6.847 1.00 92.62 86 GLU A CA 1
ATOM 716 C C . GLU A 1 86 ? -10.926 8.953 7.123 1.00 92.62 86 GLU A C 1
ATOM 718 O O . GLU A 1 86 ? -11.228 8.479 8.219 1.00 92.62 86 GLU A O 1
ATOM 723 N N . VAL A 1 87 ? -10.332 8.214 6.185 1.00 93.44 87 VAL A N 1
ATOM 724 C CA . VAL A 1 87 ? -10.062 6.778 6.341 1.00 93.44 87 VAL A CA 1
ATOM 725 C C . VAL A 1 87 ? -9.024 6.515 7.437 1.00 93.44 87 VAL A C 1
ATOM 727 O O . VAL A 1 87 ? -9.251 5.708 8.351 1.00 93.44 87 VAL A O 1
ATOM 730 N N . LEU A 1 88 ? -7.873 7.191 7.375 1.00 92.44 88 LEU A N 1
ATOM 731 C CA . LEU A 1 88 ? -6.742 6.912 8.263 1.00 92.44 88 LEU A CA 1
ATOM 732 C C . LEU A 1 88 ? -6.993 7.356 9.706 1.00 92.44 88 LEU A C 1
ATOM 734 O O . LEU A 1 88 ? -6.420 6.760 10.625 1.00 92.44 88 LEU A O 1
ATOM 738 N N . LEU A 1 89 ? -7.856 8.352 9.907 1.00 89.25 89 LEU A N 1
ATOM 739 C CA . LEU A 1 89 ? -8.174 8.935 11.211 1.00 89.25 89 LEU A CA 1
ATOM 740 C C . LEU A 1 89 ? -9.548 8.531 11.739 1.00 89.25 89 LEU A C 1
ATOM 742 O O . LEU A 1 89 ? -9.867 8.861 12.877 1.00 89.25 89 LEU A O 1
ATOM 746 N N . ALA A 1 90 ? -10.342 7.778 10.973 1.00 85.94 90 ALA A N 1
ATOM 747 C CA . ALA A 1 90 ? -11.616 7.253 11.453 1.00 85.94 90 ALA A CA 1
ATOM 748 C C . ALA A 1 90 ? -11.461 6.561 12.819 1.00 85.94 90 ALA A C 1
ATOM 750 O O . ALA A 1 90 ? -10.625 5.667 12.985 1.00 85.94 90 ALA A O 1
ATOM 751 N N . GLY A 1 91 ? -12.280 6.978 13.788 1.00 77.25 91 GLY A N 1
ATOM 752 C CA . GLY A 1 91 ? -12.265 6.448 15.153 1.00 77.25 91 GLY A CA 1
ATOM 753 C C . GLY A 1 91 ? -11.045 6.853 15.988 1.00 77.25 91 GLY A C 1
ATOM 754 O O . GLY A 1 91 ? -10.804 6.246 17.027 1.00 77.25 91 GLY A O 1
ATOM 755 N N . CYS A 1 92 ? -10.247 7.825 15.540 1.00 73.12 92 CYS A N 1
ATOM 756 C CA . CYS A 1 92 ? -9.233 8.468 16.363 1.00 73.12 92 CYS A CA 1
ATOM 757 C C . CYS A 1 92 ? -9.754 9.819 16.858 1.00 73.12 92 CYS A C 1
ATOM 759 O O . CYS A 1 92 ? -10.072 10.690 16.051 1.00 73.12 92 CYS A O 1
ATOM 761 N N . ASP A 1 93 ? -9.737 10.021 18.174 1.00 65.81 93 ASP A N 1
ATOM 762 C CA . ASP A 1 93 ? -9.884 11.342 18.788 1.00 65.81 93 ASP A CA 1
ATOM 763 C C . ASP A 1 93 ? -8.558 12.098 18.632 1.00 65.81 93 ASP A C 1
ATOM 765 O O . ASP A 1 93 ? -7.760 12.221 19.562 1.00 65.81 93 ASP A O 1
ATOM 769 N N . PHE A 1 94 ? -8.250 12.505 17.400 1.00 64.19 94 PHE A N 1
ATOM 770 C CA . PHE A 1 94 ? -7.041 13.262 17.108 1.00 64.19 94 PHE A CA 1
ATOM 771 C C . PHE A 1 94 ? -7.350 14.756 17.175 1.00 64.19 94 PHE A C 1
ATOM 773 O O . PHE A 1 94 ? -8.061 15.294 16.327 1.00 64.19 94 PHE A O 1
ATOM 780 N N . ASP A 1 95 ? -6.808 15.431 18.186 1.00 60.62 95 ASP A N 1
ATOM 781 C CA . ASP A 1 95 ? -6.886 16.883 18.277 1.00 60.62 95 ASP A CA 1
ATOM 782 C C . ASP A 1 95 ? -5.794 17.534 17.413 1.00 60.62 95 ASP A C 1
ATOM 784 O O . ASP A 1 95 ? -4.609 17.562 17.753 1.00 60.62 95 ASP A O 1
ATOM 788 N N . PHE A 1 96 ? -6.207 18.086 16.275 1.00 61.47 96 PHE A N 1
ATOM 789 C CA . PHE A 1 96 ? -5.330 18.840 15.382 1.00 61.47 96 PHE A CA 1
ATOM 790 C C . PHE A 1 96 ? -4.945 20.225 15.910 1.00 61.47 96 PHE A C 1
ATOM 792 O O . PHE A 1 96 ? -4.100 20.888 15.300 1.00 61.47 96 PHE A O 1
ATOM 799 N N . SER A 1 97 ? -5.516 20.680 17.032 1.00 59.50 97 SER A N 1
ATOM 800 C CA . SER A 1 97 ? -5.185 21.975 17.632 1.00 59.50 97 SER A CA 1
ATOM 801 C C . SER A 1 97 ? -3.701 22.085 18.010 1.00 59.50 97 SER A C 1
ATOM 803 O O . SER A 1 97 ? -3.172 23.193 18.097 1.00 59.50 97 SER A O 1
ATOM 805 N N . HIS A 1 98 ? -3.008 20.952 18.175 1.00 52.81 98 HIS A N 1
ATOM 806 C CA . HIS A 1 98 ? -1.584 20.877 18.516 1.00 52.81 98 HIS A CA 1
ATOM 807 C C . HIS A 1 98 ? -0.672 20.466 17.346 1.00 52.81 98 HIS A C 1
ATOM 809 O O . HIS A 1 98 ? 0.544 20.459 17.497 1.00 52.81 98 HIS A O 1
ATOM 815 N N . ALA A 1 99 ? -1.214 20.174 16.156 1.00 56.50 99 ALA A N 1
ATOM 816 C CA . ALA A 1 99 ? -0.422 19.745 14.993 1.00 56.50 99 ALA A CA 1
ATOM 817 C C . ALA A 1 99 ? 0.281 20.903 14.250 1.00 56.50 99 ALA A C 1
ATOM 819 O O . ALA A 1 99 ? 0.933 20.687 13.229 1.00 56.50 99 ALA A O 1
ATOM 820 N N . LYS A 1 100 ? 0.156 22.145 14.738 1.00 46.78 100 LYS A N 1
ATOM 821 C CA . LYS A 1 100 ? 0.876 23.298 14.190 1.00 46.78 100 LYS A CA 1
ATOM 822 C C . LYS A 1 100 ? 2.209 23.473 14.907 1.00 46.78 100 LYS A C 1
ATOM 824 O O . LYS A 1 100 ? 2.298 24.240 15.859 1.00 46.78 100 LYS A O 1
ATOM 829 N N . GLU A 1 101 ? 3.259 22.863 14.377 1.00 45.56 101 GLU A N 1
ATOM 830 C CA . GLU A 1 101 ? 4.621 23.332 14.627 1.00 45.56 101 GLU A CA 1
ATOM 831 C C . GLU A 1 101 ? 5.192 23.880 13.311 1.00 45.56 101 GLU A C 1
ATOM 833 O O . GLU A 1 101 ? 5.235 23.197 12.292 1.00 45.56 101 GLU A O 1
ATOM 838 N N . ASN A 1 102 ? 5.571 25.162 13.308 1.00 47.94 102 ASN A N 1
ATOM 839 C CA . ASN A 1 102 ? 6.189 25.872 12.175 1.00 47.94 102 ASN A CA 1
ATOM 840 C C . ASN A 1 102 ? 5.338 26.066 10.902 1.00 47.94 102 ASN A C 1
ATOM 842 O O . ASN A 1 102 ? 5.871 26.108 9.793 1.00 47.94 102 ASN A O 1
ATOM 846 N N . GLY A 1 103 ? 4.022 26.263 11.035 1.00 47.06 103 GLY A N 1
ATOM 847 C CA . GLY A 1 103 ? 3.204 26.879 9.975 1.00 47.06 103 GLY A CA 1
ATOM 848 C C . GLY A 1 103 ? 3.048 26.073 8.678 1.00 47.06 103 GLY A C 1
ATOM 849 O O . GLY A 1 103 ? 2.575 26.619 7.682 1.00 47.06 103 GLY A O 1
ATOM 850 N N . ARG A 1 104 ? 3.404 24.786 8.675 1.00 39.59 104 ARG A N 1
ATOM 851 C CA . ARG A 1 104 ? 3.089 23.846 7.596 1.00 39.59 104 ARG A CA 1
ATOM 852 C C . ARG A 1 104 ? 2.234 22.719 8.154 1.00 39.59 104 ARG A C 1
ATOM 854 O O . ARG A 1 104 ? 2.615 22.080 9.128 1.00 39.59 104 ARG A O 1
ATOM 861 N N . LEU A 1 105 ? 1.071 22.522 7.540 1.00 45.38 105 LEU A N 1
ATOM 862 C CA . LEU A 1 105 ? 0.289 21.302 7.703 1.00 45.38 105 LEU A CA 1
ATOM 863 C C . LEU A 1 105 ? 1.098 20.157 7.084 1.00 45.38 105 LEU A C 1
ATOM 865 O O . LEU A 1 105 ? 1.618 20.316 5.977 1.00 45.38 105 LEU A O 1
ATOM 869 N N . LEU A 1 106 ? 1.255 19.073 7.846 1.00 45.28 106 LEU A N 1
ATOM 870 C CA . LEU A 1 106 ? 1.805 17.806 7.365 1.00 45.28 106 LEU A CA 1
ATOM 871 C C . LEU A 1 106 ? 0.969 17.246 6.209 1.00 45.28 106 LEU A C 1
ATOM 873 O O . LEU A 1 106 ? -0.280 17.297 6.300 1.00 45.28 106 LEU A O 1
#

Secondary structure (DSSP, 8-state):
--EEE----EEETTEEE---SS-S---SEEEEEEPTT-SSEEEEEEEE--TT----HHHHHHHHHHHHTT-EEEEE-GGGHHHHHHHHHTT----GGG--STT---

Organism: NCBI:txid412755

InterPro domains:
  IPR011856 tRNA endonuclease-like domain superfamily [G3DSA:3.40.1350.10] (8-90)
  IPR014883 VRR-NUC domain [PF08774] (22-75)

Foldseek 3Di:
DKDKDFFAWDQDPVGTDGDDDDFPQFARMWIWDDAPPDPDIAIEREHEAEDVGDRDPSNVVNQVVCVVVVHHYYYDYPVCVVVVCCVVCPRPPDDCVPVDDPPDDD

Sequence (106 aa):
GWRWCHFRPAMSQKGWRTPLSGDKGLPDYIATRRRENEYRKETLFIEIKGEGGRLTLEEKDWVADLRAAGQSVHVWWPKDYQDAQEVLLAGCDFDFSHAKENGRLL

Radius of gyration: 16.25 Å; chains: 1; bounding box: 40×39×36 Å